Protein AF-A0AAD5HAJ8-F1 (afdb_monomer)

Radius of gyration: 35.86 Å; Cα contacts (8 Å, |Δi|>4): 32; chains: 1; bounding box: 75×81×83 Å

Solvent-accessible surface area (backbone atoms only — not comparable to full-atom values): 7974 Å² total; per-residue (Å²): 136,79,85,84,89,80,85,89,78,90,80,82,88,82,87,80,89,80,86,88,91,84,86,89,85,83,89,77,90,82,79,82,82,82,78,80,70,78,78,72,87,79,78,51,87,65,76,76,62,51,69,69,59,52,47,53,55,49,51,47,36,72,75,62,75,46,90,58,32,68,57,51,15,56,75,52,70,62,77,42,51,36,66,56,50,50,57,50,48,57,51,50,51,50,53,53,51,53,53,51,54,54,60,66,67,70,62,87,89,75,84,77,82,80,129

InterPro domains:
  IPR001005 SANT/Myb domain [PS50090] (47-93)
  IPR009057 Homedomain-like superfamily [SSF46689] (46-98)

Structure (mmCIF, N/CA/C/O backbone):
data_AF-A0AAD5HAJ8-F1
#
_entry.id   AF-A0AAD5HAJ8-F1
#
loop_
_atom_site.group_PDB
_atom_site.id
_atom_site.type_symbol
_atom_site.label_atom_id
_atom_site.label_alt_id
_atom_site.label_comp_id
_atom_site.label_asym_id
_atom_site.label_entity_id
_atom_site.label_seq_id
_atom_site.pdbx_PDB_ins_code
_atom_site.Cartn_x
_atom_site.Cartn_y
_atom_site.Cartn_z
_atom_site.occupancy
_atom_site.B_iso_or_equiv
_atom_site.auth_seq_id
_atom_site.auth_comp_id
_atom_site.auth_asym_id
_atom_site.auth_atom_id
_atom_site.pdbx_PDB_model_num
ATOM 1 N N . MET A 1 1 ? -31.738 51.608 47.500 1.00 42.41 1 MET A N 1
ATOM 2 C CA . MET A 1 1 ? -30.513 50.941 47.989 1.00 42.41 1 MET A CA 1
ATOM 3 C C . MET A 1 1 ? -29.534 51.045 46.825 1.00 42.41 1 MET A C 1
ATOM 5 O O . MET A 1 1 ? -29.755 50.336 45.858 1.00 42.41 1 MET A O 1
ATOM 9 N N . GLY A 1 2 ? -28.833 52.175 46.665 1.00 42.00 2 GLY A N 1
ATOM 10 C CA . GLY A 1 2 ? -27.513 52.491 47.262 1.00 42.00 2 GLY A CA 1
ATOM 11 C C . GLY A 1 2 ? -26.428 51.904 46.338 1.00 42.00 2 GLY A C 1
ATOM 12 O O . GLY A 1 2 ? -26.375 50.684 46.252 1.00 42.00 2 GLY A O 1
ATOM 13 N N . GLU A 1 3 ? -25.874 52.660 45.375 1.00 47.62 3 GLU A N 1
ATOM 14 C CA . GLU A 1 3 ? -24.589 53.420 45.435 1.00 47.62 3 GLU A CA 1
ATOM 15 C C . GLU A 1 3 ? -23.419 52.527 45.900 1.00 47.62 3 GLU A C 1
ATOM 17 O O . GLU A 1 3 ? -23.461 52.020 47.015 1.00 47.62 3 GLU A O 1
ATOM 22 N N . ASP A 1 4 ? -22.550 52.045 45.006 1.00 48.59 4 ASP A N 1
ATOM 23 C CA . ASP A 1 4 ? -21.333 52.654 44.410 1.00 48.59 4 ASP A CA 1
ATOM 24 C C . ASP A 1 4 ? -20.042 52.276 45.175 1.00 48.59 4 ASP A C 1
ATOM 26 O O . ASP A 1 4 ? -20.049 52.079 46.388 1.00 48.59 4 ASP A O 1
ATOM 30 N N . ASP A 1 5 ? -18.959 52.214 44.399 1.00 46.59 5 ASP A N 1
ATOM 31 C CA . ASP A 1 5 ? -17.557 52.473 44.743 1.00 46.59 5 ASP A CA 1
ATOM 32 C C . ASP A 1 5 ? -16.553 51.396 45.215 1.00 46.59 5 ASP A C 1
ATOM 34 O O . ASP A 1 5 ? -16.754 50.618 46.148 1.00 46.59 5 ASP A O 1
ATOM 38 N N . GLY A 1 6 ? -15.370 51.504 44.583 1.00 49.34 6 GLY A N 1
ATOM 39 C CA . GLY A 1 6 ? -14.052 51.009 45.014 1.00 49.34 6 GLY A CA 1
ATOM 40 C C . GLY A 1 6 ? -13.580 49.751 44.275 1.00 49.34 6 GLY A C 1
ATOM 41 O O . GLY A 1 6 ? -13.961 48.649 44.645 1.00 49.34 6 GLY A O 1
ATOM 42 N N . SER A 1 7 ? -12.786 49.762 43.195 1.00 52.19 7 SER A N 1
ATOM 43 C CA . SER A 1 7 ? -11.609 50.568 42.809 1.00 52.19 7 SER A CA 1
ATOM 44 C C . SER A 1 7 ? -10.469 50.575 43.839 1.00 52.19 7 SER A C 1
ATOM 46 O O . SER A 1 7 ? -10.741 50.684 45.031 1.00 52.19 7 SER A O 1
ATOM 48 N N . ILE A 1 8 ? -9.220 50.561 43.326 1.00 52.09 8 ILE A N 1
ATOM 49 C CA . ILE A 1 8 ? -7.885 50.652 43.985 1.00 52.09 8 ILE A CA 1
ATOM 50 C C . ILE A 1 8 ? -7.203 49.269 44.166 1.00 52.09 8 ILE A C 1
ATOM 52 O O . ILE A 1 8 ? -7.805 48.348 44.698 1.00 52.09 8 ILE A O 1
ATOM 56 N N . SER A 1 9 ? -5.947 48.999 43.777 1.00 53.19 9 SER A N 1
ATOM 57 C CA . SER A 1 9 ? -4.870 49.791 43.158 1.00 53.19 9 SER A CA 1
ATOM 58 C C . SER A 1 9 ? -3.846 48.854 42.510 1.00 53.19 9 SER A C 1
ATOM 60 O O . SER A 1 9 ? -3.513 47.816 43.082 1.00 53.19 9 SER A O 1
ATOM 62 N N . GLU A 1 10 ? -3.232 49.290 41.412 1.00 52.50 10 GLU A N 1
ATOM 63 C CA . GLU A 1 10 ? -1.843 48.944 41.093 1.00 52.50 10 GLU A CA 1
ATOM 64 C C . GLU A 1 10 ? -0.893 49.518 42.159 1.00 52.50 10 GLU A C 1
ATOM 66 O O . GLU A 1 10 ? -1.089 50.652 42.604 1.00 52.50 10 GLU A O 1
ATOM 71 N N . SER A 1 11 ? 0.183 48.797 42.493 1.00 50.75 11 SER A N 1
ATOM 72 C CA . SER A 1 11 ? 1.450 49.431 42.887 1.00 50.75 11 SER A CA 1
ATOM 73 C C . SER A 1 11 ? 2.652 48.479 42.767 1.00 50.75 11 SER A C 1
ATOM 75 O O . SER A 1 11 ? 2.892 47.625 43.616 1.00 50.75 11 SER A O 1
ATOM 77 N N . VAL A 1 12 ? 3.371 48.654 41.659 1.00 51.34 12 VAL A N 1
ATOM 78 C CA . VAL A 1 12 ? 4.833 48.713 41.472 1.00 51.34 12 VAL A CA 1
ATOM 79 C C . VAL A 1 12 ? 5.808 48.287 42.594 1.00 51.34 12 VAL A C 1
ATOM 81 O O . VAL A 1 12 ? 5.773 48.772 43.719 1.00 51.34 12 VAL A O 1
ATOM 84 N N . TYR A 1 13 ? 6.765 47.455 42.158 1.00 51.47 13 TYR A N 1
ATOM 85 C CA . TYR A 1 13 ? 8.199 47.359 42.482 1.00 51.47 13 TYR A CA 1
ATOM 86 C C . TYR A 1 13 ? 8.739 47.970 43.786 1.00 51.47 13 TYR A C 1
ATOM 88 O O . TYR A 1 13 ? 8.753 49.181 43.980 1.00 51.47 13 TYR A O 1
ATOM 96 N N . THR A 1 14 ? 9.427 47.128 44.561 1.00 56.69 14 THR A N 1
ATOM 97 C CA . THR A 1 14 ? 10.591 47.553 45.353 1.00 56.69 14 THR A CA 1
ATOM 98 C C . THR A 1 14 ? 11.740 46.568 45.165 1.00 56.69 14 THR A C 1
ATOM 100 O O . THR A 1 14 ? 11.722 45.442 45.656 1.00 56.69 14 THR A O 1
ATOM 103 N N . GLU A 1 15 ? 12.758 47.016 44.431 1.00 51.34 15 GLU A N 1
ATOM 104 C CA . GLU A 1 15 ? 14.104 46.462 44.499 1.00 51.34 15 GLU A CA 1
ATOM 105 C C . GLU A 1 15 ? 14.715 46.733 45.878 1.00 51.34 15 GLU A C 1
ATOM 107 O O . GLU A 1 15 ? 14.583 47.831 46.426 1.00 51.34 15 GLU A O 1
ATOM 112 N N . ARG A 1 16 ? 15.487 45.777 46.400 1.00 50.56 16 ARG A N 1
ATOM 113 C CA . ARG A 1 16 ? 16.577 46.103 47.322 1.00 50.56 16 ARG A CA 1
ATOM 114 C C . ARG A 1 16 ? 17.761 45.171 47.109 1.00 50.56 16 ARG A C 1
ATOM 116 O O . ARG A 1 16 ? 17.806 44.056 47.615 1.00 50.56 16 ARG A O 1
ATOM 123 N N . ALA A 1 17 ? 18.729 45.689 46.364 1.00 55.16 17 ALA A N 1
ATOM 124 C CA . ALA A 1 17 ? 20.073 45.157 46.242 1.00 55.16 17 ALA A CA 1
ATOM 125 C C . ALA A 1 17 ? 20.843 45.252 47.572 1.00 55.16 17 ALA A C 1
ATOM 127 O O . ALA A 1 17 ? 20.776 46.266 48.269 1.00 55.16 17 ALA A O 1
ATOM 128 N N . MET A 1 18 ? 21.636 44.220 47.867 1.00 51.75 18 MET A N 1
ATOM 129 C CA . MET A 1 18 ? 22.806 44.281 48.748 1.00 51.75 18 MET A CA 1
ATOM 130 C C . MET A 1 18 ? 23.917 43.429 48.110 1.00 51.75 18 MET A C 1
ATOM 132 O O . MET A 1 18 ? 23.878 42.202 48.139 1.00 51.75 18 MET A O 1
ATOM 136 N N . SER A 1 19 ? 24.887 44.105 47.496 1.00 51.81 19 SER A N 1
ATOM 137 C CA . SER A 1 19 ? 26.198 43.584 47.070 1.00 51.81 19 SER A CA 1
ATOM 138 C C . SER A 1 19 ? 27.018 43.139 48.306 1.00 51.81 19 SER A C 1
ATOM 140 O O . SER A 1 19 ? 26.754 43.632 49.398 1.00 51.81 19 SER A O 1
ATOM 142 N N . ARG A 1 20 ? 28.065 42.293 48.271 1.00 54.16 20 ARG A N 1
ATOM 143 C CA . ARG A 1 20 ? 29.340 42.346 47.504 1.00 54.16 20 ARG A CA 1
ATOM 144 C C . ARG A 1 20 ? 30.291 41.212 48.060 1.00 54.16 20 ARG A C 1
ATOM 146 O O . ARG A 1 20 ? 29.887 40.554 49.011 1.00 54.16 20 ARG A O 1
ATOM 153 N N . PRO A 1 21 ? 31.579 41.069 47.660 1.00 54.69 21 PRO A N 1
ATOM 154 C CA . PRO A 1 21 ? 32.147 40.312 46.525 1.00 54.69 21 PRO A CA 1
ATOM 155 C C . PRO A 1 21 ? 33.209 39.238 46.934 1.00 54.69 21 PRO A C 1
ATOM 157 O O . PRO A 1 21 ? 33.512 39.104 48.114 1.00 54.69 21 PRO A O 1
ATOM 160 N N . LEU A 1 22 ? 33.832 38.562 45.944 1.00 37.22 22 LEU A N 1
ATOM 161 C CA . LEU A 1 22 ? 35.295 38.321 45.758 1.00 37.22 22 LEU A CA 1
ATOM 162 C C . LEU A 1 22 ? 35.603 36.937 45.133 1.00 37.22 22 LEU A C 1
ATOM 164 O O . LEU A 1 22 ? 35.636 35.918 45.811 1.00 37.22 22 LEU A O 1
ATOM 168 N N . THR A 1 23 ? 35.901 36.915 43.834 1.00 48.84 23 THR A N 1
ATOM 169 C CA . THR A 1 23 ? 36.903 36.008 43.221 1.00 48.84 23 THR A CA 1
ATOM 170 C C . THR A 1 23 ? 38.318 36.586 43.460 1.00 48.84 23 THR A C 1
ATOM 172 O O . THR A 1 23 ? 38.370 37.736 43.916 1.00 48.84 23 THR A O 1
ATOM 175 N N . PRO A 1 24 ? 39.462 35.994 43.020 1.00 64.75 24 PRO A N 1
ATOM 176 C CA . PRO A 1 24 ? 39.846 34.646 42.507 1.00 64.75 24 PRO A CA 1
ATOM 177 C C . PRO A 1 24 ? 41.085 34.113 43.344 1.00 64.75 24 PRO A C 1
ATOM 179 O O . PRO A 1 24 ? 41.225 34.644 44.446 1.00 64.75 24 PRO A O 1
ATOM 182 N N . PRO A 1 25 ? 42.010 33.173 42.965 1.00 51.09 25 PRO A N 1
ATOM 183 C CA . PRO A 1 25 ? 42.344 32.679 41.620 1.00 51.09 25 PRO A CA 1
ATOM 184 C C . PRO A 1 25 ? 42.837 31.223 41.436 1.00 51.09 25 PRO A C 1
ATOM 186 O O . PRO A 1 25 ? 43.086 30.475 42.371 1.00 51.09 25 PRO A O 1
ATOM 189 N N . SER A 1 26 ? 43.071 30.938 40.152 1.00 45.19 26 SER A N 1
ATOM 190 C CA . SER A 1 26 ? 44.202 30.176 39.611 1.00 45.19 26 SER A CA 1
ATOM 191 C C . SER A 1 26 ? 44.120 28.652 39.508 1.00 45.19 26 SER A C 1
ATOM 193 O O . SER A 1 26 ? 44.191 27.921 40.487 1.00 45.19 26 SER A O 1
ATOM 195 N N . ASP A 1 27 ? 44.116 28.245 38.234 1.00 54.38 27 ASP A N 1
ATOM 196 C CA . ASP A 1 27 ? 44.857 27.121 37.660 1.00 54.38 27 ASP A CA 1
ATOM 197 C C . ASP A 1 27 ? 44.412 25.701 38.024 1.00 54.38 27 ASP A C 1
ATOM 199 O O . ASP A 1 27 ? 45.008 25.022 38.853 1.00 54.38 27 ASP A O 1
ATOM 203 N N . ALA A 1 28 ? 43.429 25.210 37.266 1.00 51.25 28 ALA A N 1
ATOM 204 C CA . ALA A 1 28 ? 43.451 23.835 36.771 1.00 51.25 28 ALA A CA 1
ATOM 205 C C . ALA A 1 28 ? 42.629 23.730 35.476 1.00 51.25 28 ALA A C 1
ATOM 207 O O . ALA A 1 28 ? 41.422 23.490 35.475 1.00 51.25 28 ALA A O 1
ATOM 208 N N . GLU A 1 29 ? 43.325 23.933 34.361 1.00 51.00 29 GLU A N 1
ATOM 209 C CA . GLU A 1 29 ? 43.126 23.200 33.107 1.00 51.00 29 GLU A CA 1
ATOM 210 C C . GLU A 1 29 ? 42.791 21.727 33.437 1.00 51.00 29 GLU A C 1
ATOM 212 O O . GLU A 1 29 ? 43.415 21.134 34.319 1.00 51.00 29 GLU A O 1
ATOM 217 N N . THR A 1 30 ? 41.758 21.098 32.873 1.00 47.28 30 THR A N 1
ATOM 218 C CA . THR A 1 30 ? 41.808 20.117 31.756 1.00 47.28 30 THR A CA 1
ATOM 219 C C . THR A 1 30 ? 40.526 19.247 31.878 1.00 47.28 30 THR A C 1
ATOM 221 O O . THR A 1 30 ? 39.978 19.152 32.976 1.00 47.28 30 THR A O 1
ATOM 224 N N . PRO A 1 31 ? 40.126 18.446 30.877 1.00 48.81 31 PRO A N 1
ATOM 225 C CA . PRO A 1 31 ? 39.568 18.756 29.564 1.00 48.81 31 PRO A CA 1
ATOM 226 C C . PRO A 1 31 ? 38.061 18.404 29.465 1.00 48.81 31 PRO A C 1
ATOM 228 O O . PRO A 1 31 ? 37.472 17.791 30.353 1.00 48.81 31 PRO A O 1
ATOM 231 N N . LYS A 1 32 ? 37.451 18.790 28.337 1.00 52.06 32 LYS A N 1
ATOM 232 C CA . LYS A 1 32 ? 36.111 18.371 27.888 1.00 52.06 32 LYS A CA 1
ATOM 233 C C . LYS A 1 32 ? 35.942 16.846 27.995 1.00 52.06 32 LYS A C 1
ATOM 235 O O . LYS A 1 32 ? 36.856 16.141 27.578 1.00 52.06 32 LYS A O 1
ATOM 240 N N . PRO A 1 33 ? 34.791 16.329 28.459 1.00 52.09 33 PRO A N 1
ATOM 241 C CA . PRO A 1 33 ? 34.390 14.995 28.070 1.00 52.09 33 PRO A CA 1
ATOM 242 C C . PRO A 1 33 ? 33.933 15.083 26.616 1.00 52.09 33 PRO A C 1
ATOM 244 O O . PRO A 1 33 ? 32.957 15.758 26.278 1.00 52.09 33 PRO A O 1
ATOM 247 N N . ASP A 1 34 ? 34.711 14.452 25.756 1.00 52.84 34 ASP A N 1
ATOM 248 C CA . ASP A 1 34 ? 34.353 14.156 24.384 1.00 52.84 34 ASP A CA 1
ATOM 249 C C . ASP A 1 34 ? 33.167 13.182 24.449 1.00 52.84 34 ASP A C 1
ATOM 251 O O . ASP A 1 34 ? 33.339 11.969 24.557 1.00 52.84 34 ASP A O 1
ATOM 255 N N . GLU A 1 35 ? 31.939 13.709 24.472 1.00 53.88 35 GLU A N 1
ATOM 256 C CA . GLU A 1 35 ? 30.752 12.905 24.189 1.00 53.88 35 GLU A CA 1
ATOM 257 C C . GLU A 1 35 ? 30.742 12.587 22.695 1.00 53.88 35 GLU A C 1
ATOM 259 O O . GLU A 1 35 ? 30.000 13.159 21.897 1.00 53.88 35 GLU A O 1
ATOM 264 N N . ASP A 1 36 ? 31.586 11.625 22.338 1.00 49.84 36 ASP A N 1
ATOM 265 C CA . ASP A 1 36 ? 31.406 10.746 21.194 1.00 49.84 36 ASP A CA 1
ATOM 266 C C . ASP A 1 36 ? 30.177 9.861 21.477 1.00 49.84 36 ASP A C 1
ATOM 268 O O . ASP A 1 3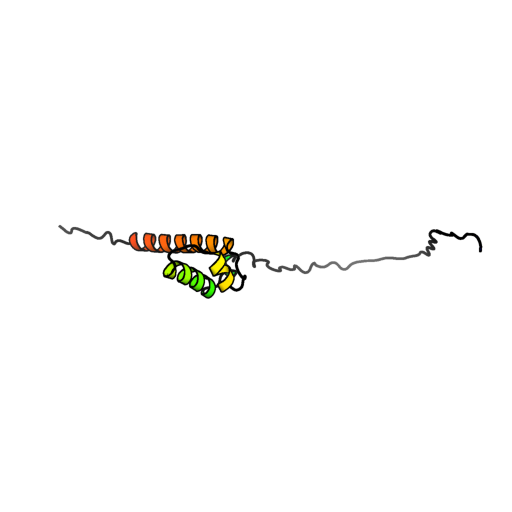6 ? 30.250 8.650 21.673 1.00 49.84 36 ASP A O 1
ATOM 272 N N . THR A 1 37 ? 29.003 10.494 21.578 1.00 52.38 37 THR A N 1
ATOM 273 C CA . THR A 1 37 ? 27.753 9.791 21.310 1.00 52.38 37 THR A CA 1
ATOM 274 C C . THR A 1 37 ? 27.642 9.772 19.801 1.00 52.38 37 THR A C 1
ATOM 276 O O . THR A 1 37 ? 27.033 10.650 19.188 1.00 52.38 37 THR A O 1
ATOM 279 N N . SER A 1 38 ? 28.341 8.797 19.228 1.00 47.91 38 SER A N 1
ATOM 280 C CA . SER A 1 38 ? 28.181 8.277 17.880 1.00 47.91 38 SER A CA 1
ATOM 281 C C . SER A 1 38 ? 26.679 8.187 17.570 1.00 47.91 38 SER A C 1
ATOM 283 O O . SER A 1 38 ? 25.947 7.272 17.942 1.00 47.91 38 SER A O 1
ATOM 285 N N . ALA A 1 39 ? 26.179 9.259 16.960 1.00 56.03 39 ALA A N 1
ATOM 286 C CA . ALA A 1 39 ? 24.842 9.355 16.413 1.00 56.03 39 ALA A CA 1
ATOM 287 C C . ALA A 1 39 ? 24.877 8.746 15.009 1.00 56.03 39 ALA A C 1
ATOM 289 O O . ALA A 1 39 ? 24.577 9.408 14.018 1.00 56.03 39 ALA A O 1
ATOM 290 N N . ASP A 1 40 ? 25.268 7.477 14.918 1.00 52.66 40 ASP A N 1
ATOM 291 C CA . ASP A 1 40 ? 25.101 6.661 13.715 1.00 52.66 40 ASP A CA 1
ATOM 292 C C . ASP A 1 40 ? 23.843 5.783 13.793 1.00 52.66 40 ASP A C 1
ATOM 294 O O . ASP A 1 40 ? 23.696 4.802 13.074 1.00 52.66 40 ASP A O 1
ATOM 298 N N . ASP A 1 41 ? 22.829 6.242 14.532 1.00 52.47 41 ASP A N 1
ATOM 299 C CA . ASP A 1 41 ? 21.435 5.790 14.384 1.00 52.47 41 ASP A CA 1
ATOM 300 C C . ASP A 1 41 ? 20.713 6.495 13.207 1.00 52.47 41 ASP A C 1
ATOM 302 O O . ASP A 1 41 ? 19.498 6.692 13.181 1.00 52.47 41 ASP A O 1
ATOM 306 N N . 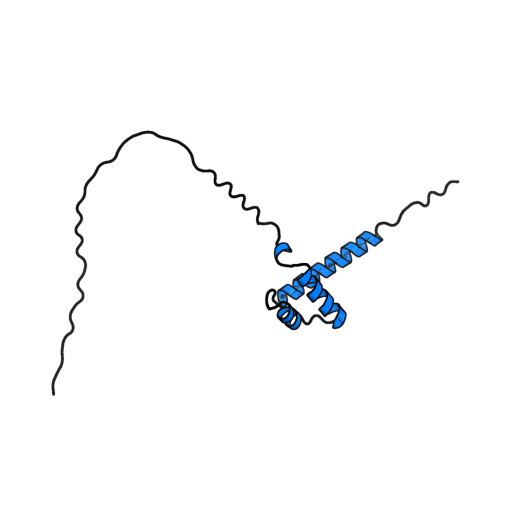ALA A 1 42 ? 21.483 6.919 12.200 1.00 54.91 42 ALA A N 1
ATOM 307 C CA . ALA A 1 42 ? 21.006 7.606 11.000 1.00 54.91 42 ALA A CA 1
ATOM 308 C C . ALA A 1 42 ? 20.933 6.694 9.763 1.00 54.91 42 ALA A C 1
ATOM 310 O O . ALA A 1 42 ? 20.776 7.189 8.648 1.00 54.91 42 ALA A O 1
ATOM 311 N N . LEU A 1 43 ? 21.026 5.370 9.921 1.00 53.25 43 LEU A N 1
ATOM 312 C CA . LEU A 1 43 ? 20.899 4.424 8.811 1.00 53.25 43 LEU A CA 1
ATOM 313 C C . LEU A 1 43 ? 20.050 3.215 9.186 1.00 53.25 43 LEU A C 1
ATOM 3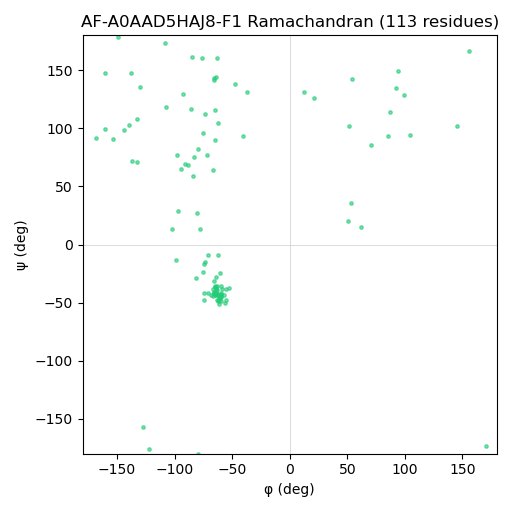15 O O . LEU A 1 43 ? 20.551 2.101 9.251 1.00 53.25 43 LEU A O 1
ATOM 319 N N . SER A 1 44 ? 18.741 3.422 9.324 1.00 47.28 44 SER A N 1
ATOM 320 C CA . SER A 1 44 ? 17.790 2.521 8.673 1.00 47.28 44 SER A CA 1
ATOM 321 C C . SER A 1 44 ? 16.373 3.096 8.720 1.00 47.28 44 SER A C 1
ATOM 323 O O . SER A 1 44 ? 15.586 2.808 9.618 1.00 47.28 44 SER A O 1
ATOM 325 N N . MET A 1 45 ? 15.966 3.854 7.700 1.00 51.88 45 MET A N 1
ATOM 326 C CA . MET A 1 45 ? 14.525 3.987 7.428 1.00 51.88 45 MET A CA 1
ATOM 327 C C . MET A 1 45 ? 13.888 2.628 7.059 1.00 51.88 45 MET A C 1
ATOM 329 O O . MET A 1 45 ? 12.661 2.520 7.033 1.00 51.88 45 MET A O 1
ATOM 333 N N . ASP A 1 46 ? 14.692 1.574 6.844 1.00 52.56 46 ASP A N 1
ATOM 334 C CA . ASP A 1 46 ? 14.217 0.189 6.802 1.00 52.56 46 ASP A CA 1
ATOM 335 C C . ASP A 1 46 ? 13.866 -0.369 8.201 1.00 52.56 46 ASP A C 1
ATOM 337 O O . ASP A 1 46 ? 13.105 -1.327 8.271 1.00 52.56 46 ASP A O 1
ATOM 341 N N . SER A 1 47 ? 14.275 0.258 9.316 1.00 55.69 47 SER A N 1
ATOM 342 C CA . SER A 1 47 ? 13.868 -0.156 10.676 1.00 55.69 47 SER A CA 1
ATOM 343 C C . SER A 1 47 ? 12.397 0.134 11.001 1.00 55.69 47 SER A C 1
ATOM 345 O O . SER A 1 47 ? 11.892 -0.330 12.022 1.00 55.69 47 SER A O 1
ATOM 347 N N . LYS A 1 48 ? 11.667 0.879 10.154 1.00 83.88 48 LYS A N 1
ATOM 348 C CA . LYS A 1 48 ? 10.238 1.154 10.388 1.00 83.88 48 LYS A CA 1
ATOM 349 C C . LYS A 1 48 ? 9.324 0.007 9.933 1.00 83.88 48 LYS A C 1
ATOM 351 O O . LYS A 1 48 ? 8.256 -0.179 10.519 1.00 83.88 48 LYS A O 1
ATOM 356 N N . TRP A 1 49 ? 9.733 -0.762 8.923 1.00 91.19 49 TRP A N 1
ATOM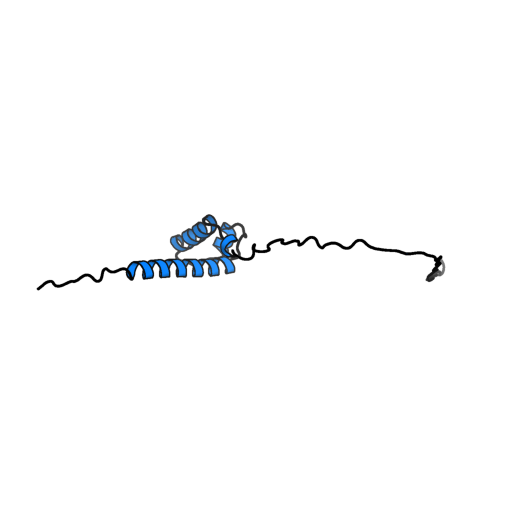 357 C CA . TRP A 1 49 ? 8.930 -1.829 8.318 1.00 91.19 49 TRP A CA 1
ATOM 358 C C . TRP A 1 49 ? 9.463 -3.199 8.713 1.00 91.19 49 TRP A C 1
ATOM 360 O O . TRP A 1 49 ? 10.592 -3.555 8.392 1.00 91.19 49 TRP A O 1
ATOM 370 N N . SER A 1 50 ? 8.635 -3.974 9.404 1.00 93.38 50 SER A N 1
ATOM 371 C CA . SER A 1 50 ? 8.956 -5.360 9.735 1.00 93.38 50 SER A CA 1
ATOM 372 C C . SER A 1 50 ? 8.591 -6.303 8.588 1.00 93.38 50 SER A C 1
ATOM 374 O O . SER A 1 50 ? 7.767 -5.969 7.736 1.00 93.38 50 SER A O 1
ATOM 376 N N . LEU A 1 51 ? 9.164 -7.509 8.597 1.00 93.31 51 LEU A N 1
ATOM 377 C CA . LEU A 1 51 ? 8.782 -8.558 7.649 1.00 93.31 51 LEU A CA 1
ATOM 378 C C . LEU A 1 51 ? 7.288 -8.897 7.756 1.00 93.31 51 LEU A C 1
ATOM 380 O O . LEU A 1 51 ? 6.642 -9.103 6.737 1.00 93.31 51 LEU A O 1
ATOM 384 N N . GLU A 1 52 ? 6.741 -8.903 8.973 1.00 94.56 52 GLU A N 1
ATOM 385 C CA . GLU A 1 52 ? 5.312 -9.126 9.214 1.00 94.56 52 GLU A CA 1
ATOM 386 C C . GLU A 1 52 ? 4.453 -8.060 8.517 1.00 94.56 52 GLU A C 1
ATOM 388 O O . GLU A 1 52 ? 3.468 -8.383 7.856 1.00 94.56 52 GLU A O 1
ATOM 393 N N . ASP A 1 53 ? 4.869 -6.788 8.583 1.00 94.50 53 ASP A N 1
ATOM 394 C CA . ASP A 1 53 ? 4.169 -5.703 7.887 1.00 94.50 53 ASP A CA 1
ATOM 395 C C . ASP A 1 53 ? 4.204 -5.912 6.359 1.00 94.50 53 ASP A C 1
ATOM 397 O O . ASP A 1 53 ? 3.193 -5.730 5.675 1.00 94.50 53 ASP A O 1
ATOM 401 N N . ASP A 1 54 ? 5.361 -6.316 5.818 1.00 95.06 54 ASP A N 1
ATOM 402 C CA . ASP A 1 54 ? 5.528 -6.603 4.389 1.00 95.06 54 ASP A CA 1
ATOM 403 C C . ASP A 1 54 ? 4.676 -7.815 3.954 1.00 95.06 54 ASP A C 1
ATOM 405 O O . ASP A 1 54 ? 4.121 -7.808 2.852 1.00 95.06 54 ASP A O 1
ATOM 409 N N . LEU A 1 55 ? 4.521 -8.832 4.812 1.00 95.12 55 LEU A N 1
ATOM 410 C CA . LEU A 1 55 ? 3.658 -9.991 4.558 1.00 95.12 55 LEU A CA 1
ATOM 411 C C . LEU A 1 55 ? 2.183 -9.594 4.470 1.00 95.12 55 LEU A C 1
ATOM 413 O O . LEU A 1 55 ? 1.509 -10.030 3.539 1.00 95.12 55 LEU A O 1
ATOM 417 N N . ILE A 1 56 ? 1.700 -8.732 5.367 1.00 94.75 56 ILE A N 1
ATOM 418 C CA . ILE A 1 56 ? 0.322 -8.214 5.329 1.00 94.75 56 ILE A CA 1
ATOM 419 C C . ILE A 1 56 ? 0.078 -7.443 4.021 1.00 94.75 56 ILE A C 1
ATOM 421 O O . ILE A 1 56 ? -0.911 -7.675 3.322 1.00 94.75 56 ILE A O 1
ATOM 425 N N . LEU A 1 57 ? 1.017 -6.570 3.639 1.00 93.94 57 LEU A N 1
ATOM 426 C CA . LEU A 1 57 ? 0.992 -5.842 2.365 1.00 93.94 57 LEU A CA 1
ATOM 427 C C . LEU A 1 57 ? 0.907 -6.786 1.159 1.00 93.94 57 LEU A C 1
ATOM 429 O O . LEU A 1 57 ? 0.057 -6.606 0.284 1.00 93.94 57 LEU A O 1
ATOM 433 N N . LEU A 1 58 ? 1.787 -7.789 1.113 1.00 93.38 58 LEU A N 1
ATOM 434 C CA . LEU A 1 58 ? 1.835 -8.777 0.039 1.00 93.38 58 LEU A CA 1
ATOM 435 C C . LEU A 1 58 ? 0.531 -9.571 -0.025 1.00 93.38 58 LEU A C 1
ATOM 437 O O . LEU A 1 58 ? -0.085 -9.651 -1.088 1.00 93.38 58 LEU A O 1
ATOM 441 N N . GLU A 1 59 ? 0.089 -10.122 1.103 1.00 94.44 59 GLU A N 1
ATOM 442 C CA . GLU A 1 59 ? -1.120 -10.933 1.199 1.00 94.44 59 GLU A CA 1
ATOM 443 C C . GLU A 1 59 ? -2.352 -10.163 0.709 1.00 94.44 59 GLU A C 1
ATOM 445 O O . GLU A 1 59 ? -3.140 -10.694 -0.081 1.00 94.44 59 GLU A O 1
ATOM 450 N N . HIS A 1 60 ? -2.485 -8.892 1.098 1.00 94.38 60 HIS A N 1
ATOM 451 C CA . HIS A 1 60 ? -3.581 -8.045 0.649 1.00 94.38 60 HIS A CA 1
ATOM 452 C C . HIS A 1 60 ? -3.604 -7.887 -0.876 1.00 94.38 60 HIS A C 1
ATOM 454 O O . HIS A 1 60 ? -4.652 -8.070 -1.503 1.00 94.38 60 HIS A O 1
ATOM 460 N N . VAL A 1 61 ? -2.462 -7.563 -1.489 1.00 92.56 61 VAL A N 1
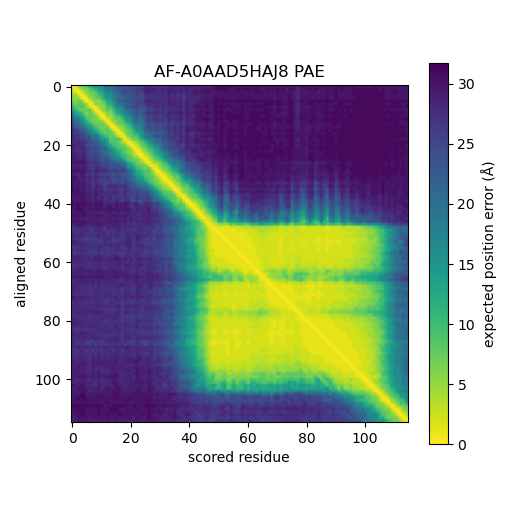ATOM 461 C CA . VAL A 1 61 ? -2.369 -7.380 -2.946 1.00 92.56 61 VAL A CA 1
ATOM 462 C C . VAL A 1 61 ? -2.622 -8.704 -3.666 1.00 92.56 61 VAL A C 1
ATOM 464 O O . VAL A 1 61 ? -3.354 -8.717 -4.656 1.00 92.56 61 VAL A O 1
ATOM 467 N N . PHE A 1 62 ? -2.071 -9.815 -3.171 1.00 90.62 62 PHE A N 1
ATOM 468 C CA . PHE A 1 62 ? -2.266 -11.131 -3.780 1.00 90.62 62 PHE A CA 1
ATOM 469 C C . PHE A 1 62 ? -3.726 -11.583 -3.747 1.00 90.62 62 PHE A C 1
ATOM 471 O O . PHE A 1 62 ? -4.214 -12.095 -4.750 1.00 90.62 62 PHE A O 1
ATOM 478 N N . LYS A 1 63 ? -4.435 -11.377 -2.632 1.00 92.12 63 LYS A N 1
ATOM 479 C CA . LYS A 1 63 ? -5.841 -11.788 -2.495 1.00 92.12 63 LYS A CA 1
ATOM 480 C C . LYS A 1 63 ? -6.799 -10.889 -3.267 1.00 92.12 63 LYS A C 1
ATOM 482 O O . LYS A 1 63 ? -7.750 -11.375 -3.872 1.00 92.12 63 LYS A O 1
ATOM 487 N N . ASN A 1 64 ? -6.582 -9.576 -3.219 1.00 89.00 64 ASN A N 1
ATOM 488 C CA . ASN A 1 64 ? -7.565 -8.608 -3.707 1.00 89.00 64 ASN A CA 1
ATOM 489 C C . ASN A 1 64 ? -7.257 -8.088 -5.116 1.00 89.00 64 ASN A C 1
ATOM 491 O O . ASN A 1 64 ? -8.111 -7.435 -5.718 1.00 89.00 64 ASN A O 1
ATOM 495 N N . HIS A 1 65 ? -6.043 -8.325 -5.630 1.00 83.25 65 HIS A N 1
ATOM 496 C CA . HIS A 1 65 ? -5.517 -7.756 -6.880 1.00 83.25 65 HIS A CA 1
ATOM 497 C C . HIS A 1 65 ? -5.667 -6.226 -6.975 1.00 83.25 65 HIS A C 1
ATOM 499 O O . HIS A 1 65 ? -5.660 -5.648 -8.064 1.00 83.25 65 HIS A O 1
ATOM 505 N N . LYS A 1 66 ? -5.836 -5.556 -5.830 1.00 85.19 66 LYS A N 1
ATOM 506 C CA . LYS A 1 66 ? -6.151 -4.133 -5.719 1.00 85.19 66 LYS A CA 1
ATOM 507 C C . LYS A 1 66 ? -5.337 -3.499 -4.603 1.00 85.19 66 LYS A C 1
ATOM 509 O O . LYS A 1 66 ? -5.042 -4.114 -3.586 1.00 85.19 66 LYS A O 1
ATOM 514 N N . ALA A 1 67 ? -5.016 -2.232 -4.818 1.00 82.50 67 ALA A N 1
ATOM 515 C CA . ALA A 1 67 ? -4.277 -1.374 -3.908 1.00 82.50 67 ALA A CA 1
ATOM 516 C C . ALA A 1 67 ? -5.247 -0.624 -2.971 1.00 82.50 67 ALA A C 1
ATOM 518 O O . ALA A 1 67 ? -5.456 0.578 -3.120 1.00 82.50 67 ALA A O 1
ATOM 519 N N . GLN A 1 68 ? -5.910 -1.334 -2.048 1.00 93.12 68 GLN A N 1
ATOM 520 C CA . GLN A 1 68 ? -6.847 -0.731 -1.084 1.00 93.12 68 GLN A CA 1
ATOM 521 C C . GLN A 1 68 ? -6.142 -0.401 0.238 1.00 93.12 68 GLN A C 1
ATOM 523 O O . GLN A 1 68 ? -6.459 -0.943 1.295 1.00 93.12 68 GLN A O 1
ATOM 528 N N . TRP A 1 69 ? -5.190 0.529 0.188 1.00 95.12 69 TRP A N 1
ATOM 529 C CA . TRP A 1 69 ? -4.272 0.806 1.300 1.00 95.12 69 TRP A CA 1
ATOM 530 C C . TRP A 1 69 ? -4.932 1.264 2.604 1.00 95.12 69 TRP A C 1
ATOM 532 O O . TRP A 1 69 ? -4.377 1.030 3.669 1.00 95.12 69 TRP A O 1
ATOM 542 N N . MET A 1 70 ? -6.133 1.846 2.550 1.00 94.00 70 MET A N 1
ATOM 543 C CA . MET A 1 70 ? -6.903 2.182 3.759 1.00 94.00 70 MET A CA 1
ATOM 544 C C . MET A 1 70 ? -7.326 0.944 4.567 1.00 94.00 70 MET A C 1
ATOM 546 O O . MET A 1 70 ? -7.526 1.030 5.777 1.00 94.00 70 MET A O 1
ATOM 550 N N . ILE A 1 71 ? -7.498 -0.204 3.905 1.00 93.56 71 ILE A N 1
ATOM 551 C CA . ILE A 1 71 ? -7.799 -1.478 4.570 1.00 93.56 71 ILE A CA 1
ATOM 552 C C . ILE A 1 71 ? -6.529 -1.995 5.244 1.00 93.56 71 ILE A C 1
ATOM 554 O O . ILE A 1 71 ? -6.550 -2.301 6.431 1.00 93.56 71 ILE A O 1
ATOM 558 N N . VAL A 1 72 ? -5.414 -1.983 4.513 1.00 94.06 72 VAL A N 1
ATOM 559 C CA . VAL A 1 72 ? -4.099 -2.412 5.009 1.00 94.06 72 VAL A CA 1
ATOM 560 C C . VAL A 1 72 ? -3.647 -1.573 6.208 1.00 94.06 72 VAL A C 1
ATOM 562 O O . VAL A 1 72 ? -3.196 -2.119 7.206 1.00 94.06 72 VAL A O 1
ATOM 565 N N . GLU A 1 73 ? -3.851 -0.254 6.178 1.00 94.44 73 GLU A N 1
ATOM 566 C CA . GLU A 1 73 ? -3.592 0.634 7.323 1.00 94.44 73 GLU A CA 1
ATOM 567 C C . GLU A 1 73 ? -4.345 0.189 8.589 1.00 94.44 73 GLU A C 1
ATOM 569 O O . GLU A 1 73 ? -3.811 0.251 9.700 1.00 94.44 73 GLU A O 1
ATOM 574 N N . ARG A 1 74 ? -5.587 -0.287 8.437 1.00 94.25 74 ARG A N 1
ATOM 575 C CA . ARG A 1 74 ? -6.379 -0.809 9.556 1.00 94.25 74 ARG A CA 1
ATOM 576 C C . ARG A 1 74 ? -5.831 -2.144 10.059 1.00 94.25 74 ARG A C 1
ATOM 578 O O . ARG A 1 74 ? -5.778 -2.338 11.270 1.00 94.25 74 ARG A O 1
ATOM 585 N N . GLU A 1 75 ? -5.439 -3.036 9.153 1.00 92.31 75 GLU A N 1
ATOM 586 C CA . GLU A 1 75 ? -4.846 -4.343 9.479 1.00 92.31 75 GLU A CA 1
ATOM 587 C C . GLU A 1 75 ? -3.503 -4.184 10.204 1.00 92.31 75 GLU A C 1
ATOM 589 O O . GLU A 1 75 ? -3.247 -4.866 11.191 1.00 92.31 75 GLU A O 1
ATOM 594 N N . LEU A 1 76 ? -2.713 -3.182 9.812 1.00 92.56 76 LEU A N 1
ATOM 595 C CA . LEU A 1 76 ? -1.467 -2.773 10.468 1.00 92.56 76 LEU A CA 1
ATOM 596 C C . LEU A 1 76 ? -1.692 -1.945 11.745 1.00 92.56 76 LEU A C 1
ATOM 598 O O . LEU A 1 76 ? -0.766 -1.303 12.240 1.00 92.56 76 LEU A O 1
ATOM 602 N N . GLN A 1 77 ? -2.919 -1.905 12.273 1.00 90.50 77 GLN A N 1
ATOM 603 C CA . GLN A 1 77 ? -3.275 -1.204 13.512 1.00 90.50 77 GLN A CA 1
ATOM 604 C C . GLN A 1 77 ? -2.852 0.277 13.531 1.00 90.50 77 GLN A C 1
ATOM 606 O O . GLN A 1 77 ? -2.481 0.814 14.573 1.00 90.50 77 GLN A O 1
ATOM 611 N N . LYS A 1 78 ? -2.915 0.959 12.377 1.00 86.50 78 LYS A N 1
ATOM 612 C CA . LYS A 1 78 ? -2.486 2.359 12.183 1.00 86.50 78 LYS A CA 1
ATOM 613 C C . LYS A 1 78 ? -0.999 2.628 12.447 1.00 86.50 78 LYS A C 1
ATOM 615 O O . LYS A 1 78 ? -0.600 3.787 12.543 1.00 86.50 78 LYS A O 1
ATOM 620 N N . LYS A 1 79 ? -0.162 1.588 12.519 1.00 91.56 79 LYS A N 1
ATOM 621 C CA . LYS A 1 79 ? 1.302 1.730 12.576 1.00 91.56 79 LYS A CA 1
ATOM 622 C C . LYS A 1 79 ? 1.840 2.464 11.343 1.00 91.56 79 LYS A C 1
ATOM 624 O O . LYS A 1 79 ? 2.774 3.260 11.443 1.00 91.56 79 LYS A O 1
ATOM 629 N N . HIS A 1 80 ? 1.207 2.217 10.197 1.00 93.19 80 HIS A N 1
ATOM 630 C CA . HIS A 1 80 ? 1.542 2.795 8.901 1.00 93.19 80 HIS A CA 1
ATOM 631 C C . HIS A 1 80 ? 0.286 3.357 8.245 1.00 93.19 80 HIS A C 1
ATOM 633 O O . HIS A 1 80 ? -0.752 2.701 8.236 1.00 93.19 80 HIS A O 1
ATOM 639 N N . THR A 1 81 ? 0.379 4.559 7.681 1.00 94.50 81 THR A N 1
ATOM 640 C CA . THR A 1 81 ? -0.736 5.179 6.955 1.00 94.50 81 THR A CA 1
ATOM 641 C C . THR A 1 81 ? -0.911 4.546 5.577 1.00 94.50 81 THR A C 1
ATOM 643 O O . THR A 1 81 ? 0.028 3.968 5.022 1.00 94.50 81 THR A O 1
ATOM 646 N N . ALA A 1 82 ? -2.086 4.710 4.968 1.00 94.75 82 ALA A N 1
ATOM 647 C CA . ALA A 1 82 ? -2.353 4.250 3.607 1.00 94.75 82 ALA A CA 1
ATOM 648 C C . ALA A 1 82 ? -1.320 4.759 2.576 1.00 94.75 82 ALA A C 1
ATOM 650 O O . ALA A 1 82 ? -0.923 4.009 1.684 1.00 94.75 82 ALA A O 1
ATOM 651 N N . SER A 1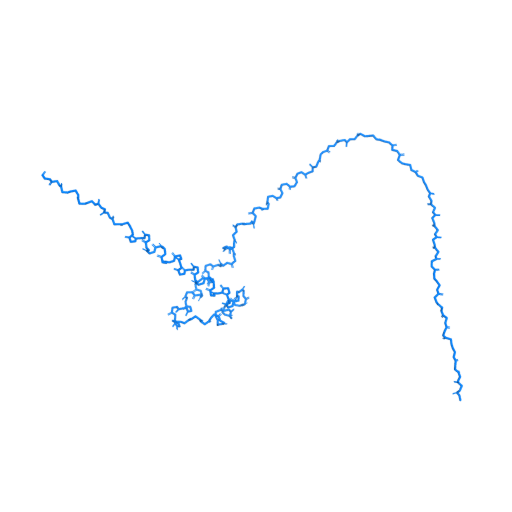 83 ? -0.841 6.005 2.714 1.00 95.00 83 SER A N 1
ATOM 652 C CA . SER A 1 83 ? 0.215 6.555 1.843 1.00 95.00 83 SER A CA 1
ATOM 653 C C . SER A 1 83 ? 1.518 5.773 1.985 1.00 95.00 83 SER A C 1
ATOM 655 O O . SER A 1 83 ? 2.077 5.309 0.994 1.00 95.00 83 SER A O 1
ATOM 657 N N . LEU A 1 84 ? 1.953 5.541 3.228 1.00 94.44 84 LEU A N 1
ATOM 658 C CA . LEU A 1 84 ? 3.176 4.793 3.514 1.00 94.44 84 LEU A CA 1
ATOM 659 C C . LEU A 1 84 ? 3.075 3.338 3.035 1.00 94.44 84 LEU A C 1
ATOM 661 O O . LEU A 1 84 ? 4.054 2.795 2.529 1.00 94.44 84 LEU A O 1
ATOM 665 N N . CYS A 1 85 ? 1.893 2.720 3.129 1.00 94.69 85 CYS A N 1
ATOM 666 C CA . CYS A 1 85 ? 1.638 1.391 2.567 1.00 94.69 85 CYS A CA 1
ATOM 667 C C . CYS A 1 85 ? 1.842 1.375 1.043 1.00 94.69 85 CYS A C 1
ATOM 669 O O . CYS A 1 85 ? 2.498 0.475 0.520 1.00 94.69 85 CYS A O 1
ATOM 671 N N . SER A 1 86 ? 1.338 2.392 0.333 1.00 94.94 86 SER A N 1
ATOM 672 C CA . SER A 1 86 ? 1.542 2.527 -1.115 1.00 94.94 86 SER A CA 1
ATOM 673 C C . SER A 1 86 ? 3.021 2.670 -1.475 1.00 94.94 86 SER A C 1
ATOM 675 O O . SER A 1 86 ? 3.523 1.969 -2.352 1.00 94.94 86 SER A O 1
ATOM 677 N N . GLU A 1 87 ? 3.738 3.550 -0.777 1.00 95.19 87 GLU A N 1
ATOM 678 C CA . GLU A 1 87 ? 5.165 3.800 -1.015 1.00 95.19 87 GLU A CA 1
ATOM 679 C C . GLU A 1 87 ? 6.020 2.558 -0.731 1.00 95.19 87 GLU A C 1
ATOM 681 O O . GLU A 1 87 ? 6.951 2.225 -1.483 1.00 95.19 87 GLU A O 1
ATOM 686 N N . ARG A 1 88 ? 5.688 1.829 0.343 1.00 95.44 88 ARG A N 1
ATOM 687 C CA . ARG A 1 88 ? 6.356 0.572 0.679 1.00 95.44 88 ARG A CA 1
ATOM 688 C C . ARG A 1 88 ? 6.109 -0.475 -0.395 1.00 95.44 88 ARG A C 1
ATOM 690 O O . ARG A 1 88 ? 7.060 -1.125 -0.829 1.00 95.44 88 ARG A O 1
ATOM 697 N N . TRP A 1 89 ? 4.877 -0.590 -0.880 1.00 94.94 89 TRP A N 1
ATOM 698 C CA . TRP A 1 89 ? 4.527 -1.517 -1.948 1.00 94.94 89 TRP A CA 1
ATOM 699 C C . TRP A 1 89 ? 5.306 -1.263 -3.242 1.00 94.94 89 TRP A C 1
ATOM 701 O O . TRP A 1 89 ? 5.851 -2.198 -3.832 1.00 94.94 89 TRP A O 1
ATOM 711 N N . ASP A 1 90 ? 5.433 -0.007 -3.669 1.00 94.00 90 ASP A N 1
ATOM 712 C CA . ASP A 1 90 ? 6.215 0.328 -4.864 1.00 94.00 90 ASP A CA 1
ATOM 713 C C . ASP A 1 90 ? 7.709 0.040 -4.677 1.00 94.00 90 ASP A C 1
ATOM 715 O O . ASP A 1 90 ? 8.409 -0.362 -5.611 1.00 94.00 90 ASP A O 1
ATOM 719 N N . SER A 1 91 ? 8.210 0.173 -3.451 1.00 94.00 91 SER A N 1
ATOM 720 C CA . SER A 1 91 ? 9.574 -0.227 -3.108 1.00 94.00 91 SER A CA 1
ATOM 721 C C . SER A 1 91 ? 9.762 -1.747 -3.160 1.00 94.00 91 SER A C 1
ATOM 723 O O . SER A 1 91 ? 10.741 -2.212 -3.747 1.00 94.00 91 SER A O 1
ATOM 725 N N . LEU A 1 92 ? 8.816 -2.527 -2.629 1.00 93.06 92 LEU A N 1
ATOM 726 C CA . LEU A 1 92 ? 8.828 -3.993 -2.707 1.00 93.06 92 LEU A CA 1
ATOM 727 C C . LEU A 1 92 ? 8.764 -4.481 -4.160 1.00 93.06 92 LEU A C 1
ATOM 729 O O . LEU A 1 92 ? 9.584 -5.303 -4.565 1.00 93.06 92 LEU A O 1
ATOM 733 N N . LYS A 1 93 ? 7.871 -3.918 -4.981 1.00 92.44 93 LYS A N 1
ATOM 734 C CA . LYS A 1 93 ? 7.785 -4.217 -6.420 1.00 92.44 93 LYS A CA 1
ATOM 735 C C . LYS A 1 93 ? 9.107 -4.001 -7.145 1.00 92.44 93 LYS A C 1
ATOM 737 O O . LYS A 1 93 ? 9.530 -4.865 -7.907 1.00 92.44 93 LYS A O 1
ATOM 742 N N . ARG A 1 94 ? 9.769 -2.860 -6.916 1.00 93.44 94 ARG A N 1
ATOM 743 C CA . ARG A 1 94 ? 11.071 -2.566 -7.537 1.00 93.44 94 ARG A CA 1
ATOM 744 C C . ARG A 1 94 ? 12.131 -3.577 -7.115 1.00 93.44 94 ARG A C 1
ATOM 746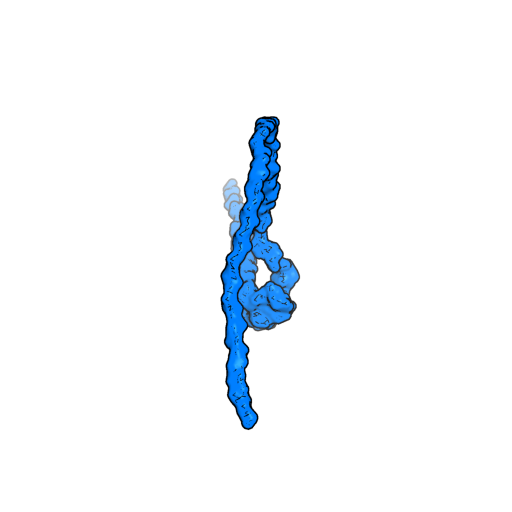 O O . ARG A 1 94 ? 12.866 -4.063 -7.968 1.00 93.44 94 ARG A O 1
ATOM 753 N N . LYS A 1 95 ? 12.184 -3.931 -5.826 1.00 91.50 95 LYS A N 1
ATOM 754 C CA . LYS A 1 95 ? 13.107 -4.958 -5.314 1.00 91.50 95 LYS A CA 1
ATOM 755 C C . LYS A 1 95 ? 12.859 -6.319 -5.984 1.00 91.50 95 LYS A C 1
ATOM 757 O O . LYS A 1 95 ? 13.816 -6.953 -6.420 1.00 91.50 95 LYS A O 1
ATOM 762 N N . LEU A 1 96 ? 11.595 -6.726 -6.131 1.00 89.50 96 LEU A N 1
ATOM 763 C CA . LEU A 1 96 ? 11.204 -7.976 -6.798 1.00 89.50 96 LEU A CA 1
ATOM 764 C C . LEU A 1 96 ? 11.527 -7.981 -8.299 1.00 89.50 96 LEU A C 1
ATOM 766 O O . LEU A 1 96 ? 12.012 -8.977 -8.827 1.00 89.50 96 LEU A O 1
ATOM 770 N N . LEU A 1 97 ? 11.279 -6.872 -8.998 1.00 91.06 97 LEU A N 1
ATOM 771 C CA . LEU A 1 97 ? 11.594 -6.780 -10.421 1.00 91.06 97 LEU A CA 1
ATOM 772 C C . LEU A 1 97 ? 13.106 -6.828 -10.648 1.00 91.06 97 LEU A C 1
ATOM 774 O O . LEU A 1 97 ? 13.569 -7.576 -11.504 1.00 91.06 97 LEU A O 1
ATOM 778 N N . ASN A 1 98 ? 13.870 -6.089 -9.842 1.00 90.44 98 ASN A N 1
ATOM 779 C CA . ASN A 1 98 ? 15.324 -6.070 -9.942 1.00 90.44 98 ASN A CA 1
ATOM 780 C C . ASN A 1 98 ? 15.938 -7.443 -9.641 1.00 90.44 98 ASN A C 1
ATOM 782 O O . ASN A 1 98 ? 16.889 -7.845 -10.314 1.00 90.44 98 ASN A O 1
ATOM 786 N N . SER A 1 99 ? 15.418 -8.181 -8.653 1.00 87.94 99 SER A N 1
ATOM 787 C CA . SER A 1 99 ? 15.915 -9.530 -8.360 1.00 87.94 99 SER A CA 1
ATOM 788 C C . SER A 1 99 ? 15.633 -10.494 -9.514 1.00 87.94 99 SER A C 1
ATOM 790 O O . SER A 1 99 ? 16.522 -11.245 -9.918 1.00 87.94 99 SER A O 1
ATOM 792 N N . TYR A 1 100 ? 14.445 -10.408 -10.116 1.00 85.00 100 TYR A N 1
ATOM 793 C CA . TYR A 1 100 ? 14.083 -11.201 -11.286 1.00 85.00 100 TYR A CA 1
ATOM 794 C C . TYR A 1 100 ? 14.961 -10.880 -12.503 1.00 85.00 100 TYR A C 1
ATOM 796 O O . TYR A 1 100 ? 15.521 -11.787 -13.119 1.00 85.00 100 TYR A O 1
ATOM 804 N N . THR A 1 101 ? 15.160 -9.601 -12.833 1.00 84.81 101 THR A N 1
ATOM 805 C CA . THR A 1 101 ? 16.008 -9.204 -13.971 1.00 84.81 101 THR A CA 1
ATOM 806 C C . THR A 1 101 ? 17.464 -9.600 -13.766 1.00 84.81 101 THR A C 1
ATOM 808 O O . THR A 1 101 ? 18.118 -10.037 -14.711 1.00 84.81 101 THR A O 1
ATOM 811 N N . SER A 1 102 ? 17.964 -9.498 -12.533 1.00 81.94 102 SER A N 1
ATOM 812 C CA . SER A 1 102 ? 19.332 -9.905 -12.194 1.00 81.94 102 SER A CA 1
ATOM 813 C C . SER A 1 102 ? 19.505 -11.419 -12.325 1.00 81.94 102 SER A C 1
ATOM 815 O O . SER A 1 102 ? 20.518 -11.880 -12.841 1.00 81.94 102 SER A O 1
ATOM 817 N N . SER A 1 103 ? 18.488 -12.196 -11.941 1.00 76.56 103 SER A N 1
ATOM 818 C CA . SER A 1 103 ? 18.474 -13.649 -12.123 1.00 76.56 103 SER A CA 1
ATOM 819 C C . SER A 1 103 ? 18.465 -14.057 -13.602 1.00 76.56 103 SER A C 1
ATOM 821 O O . SER A 1 103 ? 19.132 -15.022 -13.967 1.00 76.56 103 SER A O 1
ATOM 823 N N . LEU A 1 104 ? 17.778 -13.310 -14.473 1.00 72.38 104 LEU A N 1
ATOM 824 C CA . LEU A 1 104 ? 17.750 -13.586 -15.915 1.00 72.38 104 LEU A CA 1
ATOM 825 C C . LEU A 1 104 ? 19.032 -13.182 -16.660 1.00 72.38 104 LEU A C 1
ATOM 827 O O . LEU A 1 104 ? 19.293 -13.717 -17.739 1.00 72.38 104 LEU A O 1
ATOM 831 N N . ALA A 1 105 ? 19.811 -12.243 -16.116 1.00 66.38 105 ALA A N 1
ATOM 832 C CA . ALA A 1 105 ? 21.045 -11.752 -16.730 1.00 66.38 105 ALA A CA 1
ATOM 833 C C . ALA A 1 105 ? 22.218 -12.747 -16.621 1.00 66.38 105 ALA A C 1
ATOM 835 O O . ALA A 1 105 ? 23.175 -12.652 -17.387 1.00 66.38 105 ALA A O 1
ATOM 836 N N . VAL A 1 106 ? 22.136 -13.739 -15.727 1.00 62.53 106 VAL A N 1
ATOM 837 C CA . VAL A 1 106 ? 23.129 -14.815 -15.593 1.00 62.53 106 VAL A CA 1
ATOM 838 C C . VAL A 1 106 ? 22.765 -15.969 -16.534 1.00 62.53 106 VAL A C 1
ATOM 840 O O . VAL A 1 106 ? 22.356 -17.046 -16.108 1.00 62.53 106 VAL A O 1
ATOM 843 N N . ARG A 1 107 ? 22.873 -15.756 -17.850 1.00 62.97 107 ARG A N 1
ATOM 844 C CA . ARG A 1 107 ? 22.922 -16.875 -18.807 1.00 62.97 107 ARG A CA 1
ATOM 845 C C . ARG A 1 107 ? 24.388 -17.235 -19.063 1.00 62.97 107 ARG A C 1
ATOM 847 O O . ARG A 1 107 ? 25.152 -16.327 -19.387 1.00 62.97 107 ARG A O 1
ATOM 854 N N . PRO A 1 108 ? 24.806 -18.511 -18.956 1.00 57.84 108 PRO A N 1
ATOM 855 C CA . PRO A 1 108 ? 26.166 -18.900 -19.304 1.00 57.84 108 PRO A CA 1
ATOM 856 C C . PRO A 1 108 ? 26.391 -18.676 -20.804 1.00 57.84 108 PRO A C 1
ATOM 858 O O . PRO A 1 108 ? 25.751 -19.318 -21.637 1.00 57.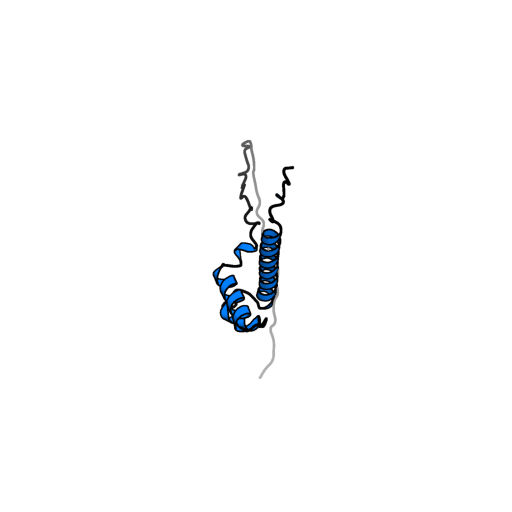84 108 PRO A O 1
ATOM 861 N N . THR A 1 109 ? 27.293 -17.767 -21.162 1.00 66.62 109 THR A N 1
ATOM 862 C CA . THR A 1 109 ? 27.838 -17.671 -22.519 1.00 66.62 109 THR A CA 1
ATOM 863 C C . THR A 1 109 ? 28.980 -18.666 -22.658 1.00 66.62 109 THR A C 1
ATOM 865 O O . THR A 1 109 ? 30.140 -18.270 -22.639 1.00 66.62 109 THR A O 1
ATOM 868 N N . GLU A 1 110 ? 28.687 -19.956 -22.785 1.00 57.66 110 GLU A N 1
ATOM 869 C CA . GLU A 1 110 ? 29.722 -20.933 -23.138 1.00 57.66 110 GLU A CA 1
ATOM 870 C C . GLU A 1 110 ? 29.250 -21.870 -24.247 1.00 57.66 110 GLU A C 1
ATOM 872 O O . GLU A 1 110 ? 29.068 -23.067 -24.064 1.00 57.66 110 GLU A O 1
ATOM 877 N N . ASN A 1 111 ? 29.136 -21.314 -25.453 1.00 59.53 111 ASN A N 1
ATOM 878 C CA . ASN A 1 111 ? 29.286 -22.091 -26.678 1.00 59.53 111 ASN A CA 1
ATOM 879 C C . ASN A 1 111 ? 30.718 -21.886 -27.186 1.00 59.53 111 ASN A C 1
ATOM 881 O O . ASN A 1 111 ? 30.962 -21.124 -28.120 1.00 59.53 111 ASN A O 1
ATOM 885 N N . LYS A 1 112 ? 31.686 -22.558 -26.552 1.00 59.38 112 LYS A N 1
ATOM 886 C CA . LYS A 1 112 ? 32.983 -22.813 -27.186 1.00 59.38 112 LYS A CA 1
ATOM 887 C C . LYS A 1 112 ? 32.774 -23.925 -28.213 1.00 59.38 112 LYS A C 1
ATOM 889 O O . LYS A 1 112 ? 32.768 -25.103 -27.871 1.00 59.38 112 LYS A O 1
ATOM 894 N N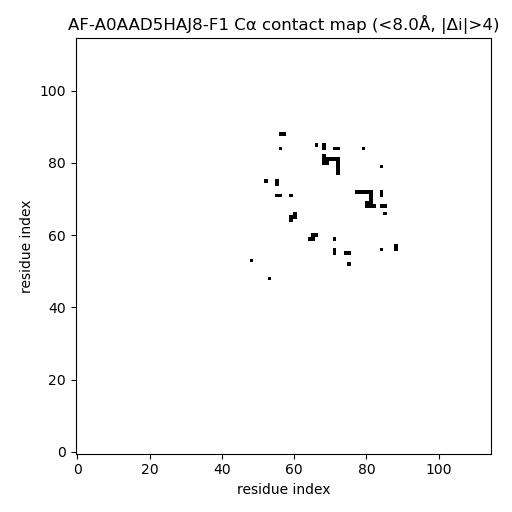 . CYS A 1 113 ? 32.564 -23.539 -29.470 1.00 62.22 113 CYS A N 1
ATOM 895 C CA . CYS A 1 113 ? 32.775 -24.438 -30.599 1.00 62.22 113 CYS A CA 1
ATOM 896 C C . CYS A 1 113 ? 34.260 -24.819 -30.618 1.00 62.22 113 CYS A C 1
ATOM 898 O O . CYS A 1 113 ? 35.095 -23.997 -30.993 1.00 62.22 113 CYS A O 1
ATOM 900 N N . ASN A 1 114 ? 34.584 -26.040 -30.199 1.00 56.69 114 ASN A N 1
ATOM 901 C CA . ASN A 1 114 ? 35.873 -26.640 -30.517 1.00 56.69 114 ASN A CA 1
ATOM 902 C C . ASN A 1 114 ? 35.742 -27.312 -31.891 1.00 56.69 114 ASN A C 1
ATOM 904 O O . ASN A 1 114 ? 34.908 -28.202 -32.064 1.00 56.69 114 ASN A O 1
ATOM 908 N N . ILE A 1 115 ? 36.518 -26.792 -32.845 1.00 65.56 115 ILE A N 1
ATOM 909 C CA . ILE A 1 115 ? 36.799 -27.356 -34.175 1.00 65.56 115 ILE A CA 1
ATOM 910 C C . ILE A 1 115 ? 37.763 -28.532 -34.028 1.00 65.56 115 ILE A C 1
ATOM 912 O O . ILE A 1 115 ? 38.672 -28.423 -33.172 1.00 65.56 115 ILE A O 1
#

Foldseek 3Di:
DDDDDDDDDDDDDDDDDDDDDDDDDDDDDDDDDPPPPVPPVPDDPVVLDDPVLVVLLVVCCVVPVDLPLCVSCVVVVVSDHSVRSVVVVVVVVVVVVVVVVVVVVPDDPDPPPDD

Nearest PDB structures (foldseek):
  2elk-assembly1_A  TM=6.372E-01  e=1.690E+00  Schizosaccharomyces pombe

pLDDT: mean 72.05, std 19.82, range [37.22, 95.44]

Mean predicted aligned error: 19.04 Å

Organism: NCBI:txid1314678

Sequence (115 aa):
MGEDDGSISESVYTERAMSRPLTPPSDAETPKPDEDTSADDALSMDSKWSLEDDLILLEHVFKNHKAQWMIVERELQKKHTASLCSERWDSLKRKLLNSYTSSLAVRPTENKCNI

Secondary structure (DSSP, 8-state):
------------------------------------------S-GGGG--HHHHHHHHHHHHHHSS--HHHHHHHTTTSS-HHHHHHHHHHHHHHHHHHHHHHHH----------